Protein AF-A0A7Y2XTR4-F1 (afdb_monomer_lite)

Foldseek 3Di:
DDDDDDPQVVCDPPPDDDPDDDDDDPVCVVVVVVVVVVVVVVCCVVCVVVPDD

Secondary structure (DSSP, 8-state):
-PPPPPTTGGGBTTTB--SS-----TTTHHHHHHHHHHHHHHHHHHTGGGT--

Radius of gyration: 14.93 Å; chains: 1; bounding box: 32×36×30 Å

pLDDT: mean 90.56, std 6.72, range [56.12, 95.5]

Sequence (53 aa):
MGQKVHPIGIRLGISKDWNSTWYAERADYADMLNTDLAVRAYLQKRLQQAAVS

Structure (mmCIF, N/CA/C/O backbone):
data_AF-A0A7Y2XTR4-F1
#
_entry.id   AF-A0A7Y2XTR4-F1
#
loop_
_atom_site.group_PDB
_atom_site.id
_atom_site.type_symbol
_atom_site.label_atom_id
_atom_site.label_alt_id
_atom_site.label_comp_id
_atom_site.label_asym_id
_atom_site.label_entity_id
_atom_site.label_seq_id
_atom_site.pdbx_PDB_ins_code
_atom_site.Cartn_x
_atom_site.Cartn_y
_atom_site.Cartn_z
_atom_site.occupancy
_atom_site.B_iso_or_equiv
_atom_site.auth_seq_id
_atom_site.auth_comp_id
_atom_site.auth_asym_id
_atom_site.auth_atom_id
_atom_site.pdbx_PDB_model_num
ATOM 1 N N . MET A 1 1 ? 1.209 28.594 9.317 1.00 56.12 1 MET A N 1
ATOM 2 C CA . MET A 1 1 ? 0.469 27.327 9.522 1.00 56.12 1 MET A CA 1
ATOM 3 C C . MET A 1 1 ? 1.041 26.290 8.561 1.00 56.12 1 MET A C 1
ATOM 5 O O . MET A 1 1 ? 0.761 26.375 7.375 1.00 56.12 1 MET A O 1
ATOM 9 N N . GLY A 1 2 ? 1.947 25.424 9.028 1.00 81.19 2 GLY A N 1
ATOM 10 C CA . GLY A 1 2 ? 2.720 24.513 8.167 1.00 81.19 2 GLY A CA 1
ATOM 11 C C . GLY A 1 2 ? 1.981 23.215 7.834 1.00 81.19 2 GLY A C 1
ATOM 12 O O . GLY A 1 2 ? 1.243 22.691 8.669 1.00 81.19 2 GLY A O 1
ATOM 13 N N . GLN A 1 3 ? 2.192 22.695 6.625 1.00 88.62 3 GLN A N 1
ATOM 14 C CA . GLN A 1 3 ? 1.667 21.395 6.208 1.00 88.62 3 GLN A CA 1
ATOM 15 C C . GLN A 1 3 ? 2.391 20.277 6.973 1.00 88.62 3 GLN A C 1
ATOM 17 O O . GLN A 1 3 ? 3.620 20.256 7.035 1.00 88.62 3 GLN A O 1
ATOM 22 N N . LYS A 1 4 ? 1.631 19.364 7.590 1.00 90.88 4 LYS A N 1
ATOM 23 C CA . LYS A 1 4 ? 2.176 18.209 8.320 1.00 90.88 4 LYS A CA 1
ATOM 24 C C . LYS A 1 4 ? 2.221 16.989 7.402 1.00 90.88 4 LYS A C 1
ATOM 26 O O . LYS A 1 4 ? 1.271 16.731 6.670 1.00 90.88 4 LYS A O 1
ATOM 31 N N . VAL A 1 5 ? 3.312 16.232 7.479 1.00 93.12 5 VAL A N 1
ATOM 32 C CA . VAL A 1 5 ? 3.498 14.981 6.729 1.00 93.12 5 VAL A CA 1
ATOM 33 C C . VAL A 1 5 ? 2.577 13.870 7.245 1.00 93.12 5 VAL A C 1
ATOM 35 O O . VAL A 1 5 ? 2.233 13.833 8.429 1.00 93.12 5 VAL A O 1
ATOM 38 N N . HIS A 1 6 ? 2.205 12.934 6.368 1.00 93.44 6 HIS A N 1
ATOM 39 C CA . HIS A 1 6 ? 1.422 11.765 6.755 1.00 93.44 6 HIS A CA 1
ATOM 40 C C . HIS A 1 6 ? 2.252 10.819 7.653 1.00 93.44 6 HIS A C 1
ATOM 42 O O . HIS A 1 6 ? 3.287 10.306 7.214 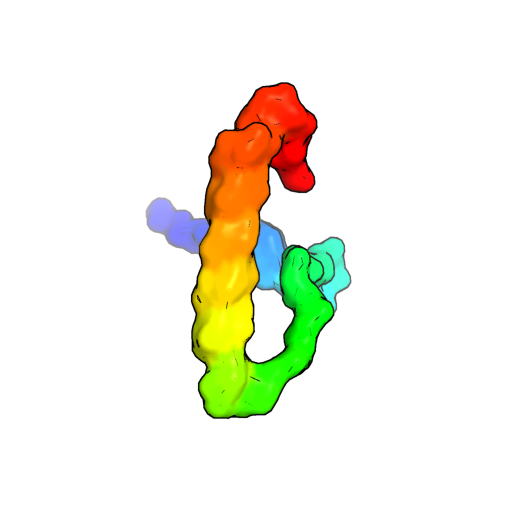1.00 93.44 6 HIS A O 1
ATOM 48 N N . PRO A 1 7 ? 1.812 10.530 8.892 1.00 92.81 7 PRO A N 1
ATOM 49 C CA . PRO A 1 7 ? 2.624 9.825 9.886 1.00 92.81 7 PRO A CA 1
ATOM 50 C C . PRO A 1 7 ? 2.840 8.340 9.574 1.00 92.81 7 PRO A C 1
ATOM 52 O O . PRO A 1 7 ? 3.797 7.754 10.074 1.00 92.81 7 PRO A O 1
ATOM 55 N N . ILE A 1 8 ? 1.966 7.717 8.776 1.00 92.06 8 ILE A N 1
ATOM 56 C CA . ILE A 1 8 ? 2.157 6.326 8.335 1.00 9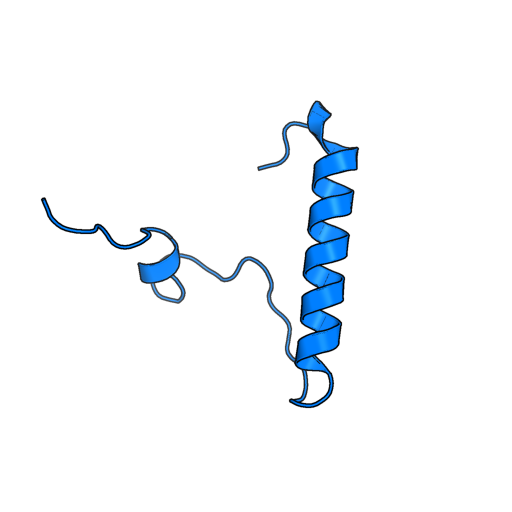2.06 8 ILE A CA 1
ATOM 57 C C . ILE A 1 8 ? 3.196 6.284 7.215 1.00 92.06 8 ILE A C 1
ATOM 59 O O . ILE A 1 8 ? 4.108 5.471 7.268 1.00 92.06 8 ILE A O 1
ATOM 63 N N . GLY A 1 9 ? 3.103 7.213 6.256 1.00 92.06 9 GLY A N 1
ATOM 64 C CA . GLY A 1 9 ? 3.983 7.241 5.085 1.00 92.06 9 GLY A CA 1
ATOM 65 C C . GLY A 1 9 ? 5.441 7.462 5.473 1.00 92.06 9 GLY A C 1
ATOM 66 O O . GLY A 1 9 ? 6.313 6.734 5.019 1.00 92.06 9 GLY A O 1
ATOM 67 N N . ILE A 1 10 ? 5.698 8.391 6.399 1.00 94.31 10 ILE A N 1
ATOM 68 C CA . ILE A 1 10 ? 7.059 8.667 6.885 1.00 94.31 10 ILE A CA 1
ATOM 69 C C . ILE A 1 10 ? 7.674 7.515 7.702 1.00 94.31 10 ILE A C 1
ATOM 71 O O . ILE A 1 10 ? 8.874 7.514 7.948 1.00 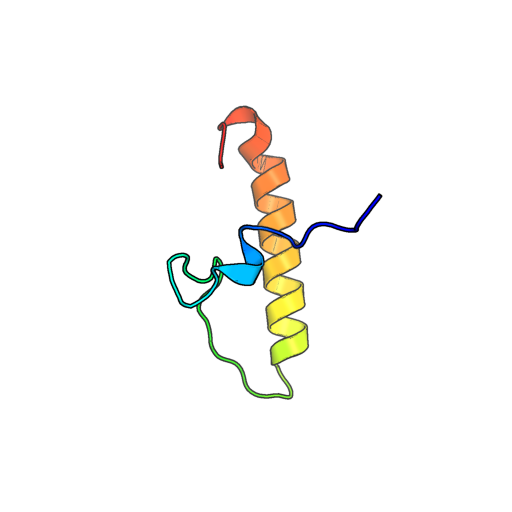94.31 10 ILE A O 1
ATOM 75 N N . ARG A 1 11 ? 6.869 6.542 8.150 1.00 94.81 11 ARG A N 1
ATOM 76 C CA . ARG A 1 11 ? 7.324 5.393 8.953 1.00 94.81 11 ARG A CA 1
ATOM 77 C C . ARG A 1 11 ? 7.436 4.093 8.156 1.00 94.81 11 ARG A C 1
ATOM 79 O O . ARG A 1 11 ? 7.869 3.096 8.744 1.00 94.81 11 ARG A O 1
ATOM 86 N N . LEU A 1 12 ? 7.056 4.097 6.874 1.00 93.50 12 LEU A N 1
ATOM 87 C CA . LEU A 1 12 ? 7.174 2.932 5.998 1.00 93.50 12 LEU A CA 1
ATOM 88 C C . LEU A 1 12 ? 8.643 2.504 5.888 1.00 93.50 12 LEU A C 1
ATOM 90 O O . LEU A 1 12 ? 9.509 3.327 5.604 1.00 93.50 12 LEU A O 1
ATOM 94 N N . GLY A 1 13 ? 8.924 1.229 6.158 1.00 88.25 13 GLY A N 1
ATOM 95 C CA . GLY A 1 13 ? 10.283 0.674 6.142 1.00 88.25 13 GLY A CA 1
ATOM 96 C C . GLY A 1 13 ? 11.151 1.024 7.360 1.00 88.25 13 GLY A C 1
ATOM 97 O O . GLY A 1 13 ? 12.309 0.622 7.397 1.00 88.25 13 GLY A O 1
ATOM 98 N N . ILE A 1 14 ? 10.615 1.748 8.356 1.00 92.19 14 ILE A N 1
ATOM 99 C CA . ILE A 1 14 ? 11.302 2.031 9.634 1.00 92.19 14 ILE A CA 1
ATOM 100 C C . ILE A 1 14 ? 10.601 1.317 10.790 1.00 92.19 14 ILE A C 1
ATOM 102 O O . ILE A 1 14 ? 11.206 0.537 11.513 1.00 92.19 14 ILE A O 1
ATOM 106 N N . SER A 1 15 ? 9.319 1.633 10.996 1.00 92.69 15 SER A N 1
ATOM 107 C CA . SER A 1 15 ? 8.503 1.076 12.091 1.00 92.69 15 SER A CA 1
ATOM 108 C C . SER A 1 15 ? 7.125 0.595 11.640 1.00 92.69 15 SER A C 1
ATOM 110 O O . SER A 1 15 ? 6.386 0.022 12.440 1.00 92.69 15 SER A O 1
ATOM 112 N N . LYS A 1 16 ? 6.750 0.849 10.381 1.00 90.31 16 LYS A N 1
ATOM 113 C CA . LYS A 1 16 ? 5.527 0.347 9.754 1.00 90.31 16 LYS A CA 1
ATOM 114 C C . LYS A 1 16 ? 5.867 -0.376 8.456 1.00 90.31 16 LYS A C 1
ATOM 116 O O . LYS A 1 16 ? 6.671 0.122 7.670 1.00 90.31 16 LYS A O 1
ATOM 121 N N . ASP A 1 17 ? 5.218 -1.512 8.245 1.00 92.94 17 ASP A N 1
ATOM 122 C CA . ASP A 1 17 ? 5.348 -2.311 7.029 1.00 92.94 17 ASP A CA 1
ATOM 123 C C . ASP A 1 17 ? 4.345 -1.889 5.952 1.00 92.94 17 ASP A C 1
ATOM 125 O O . ASP A 1 17 ? 3.424 -1.099 6.186 1.00 92.94 17 ASP A O 1
ATOM 129 N N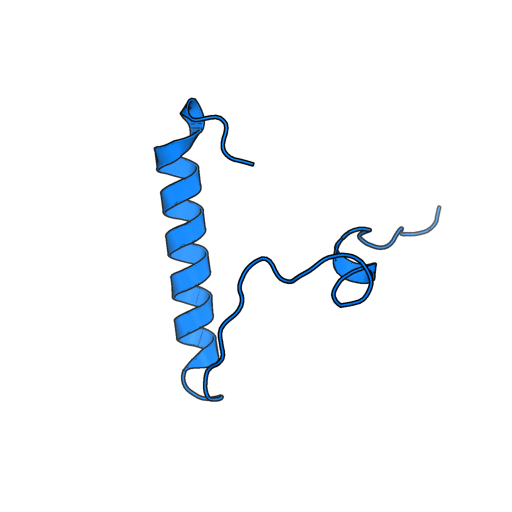 . TRP A 1 18 ? 4.548 -2.422 4.748 1.00 91.81 18 TRP A N 1
ATOM 130 C CA . TRP A 1 18 ? 3.651 -2.237 3.615 1.00 91.81 18 TRP A CA 1
ATOM 131 C C . TRP A 1 18 ? 2.346 -3.013 3.809 1.00 91.81 18 TRP A C 1
ATOM 133 O O . TRP A 1 18 ? 2.357 -4.182 4.182 1.00 91.81 18 TRP A O 1
ATOM 143 N N . ASN A 1 19 ? 1.217 -2.386 3.469 1.00 90.38 19 ASN A N 1
ATOM 144 C CA . ASN A 1 19 ? -0.097 -3.040 3.522 1.00 90.38 19 ASN A CA 1
ATOM 145 C C . ASN A 1 19 ? -0.318 -4.066 2.393 1.00 90.38 19 ASN A C 1
ATOM 147 O O . ASN A 1 19 ? -1.211 -4.90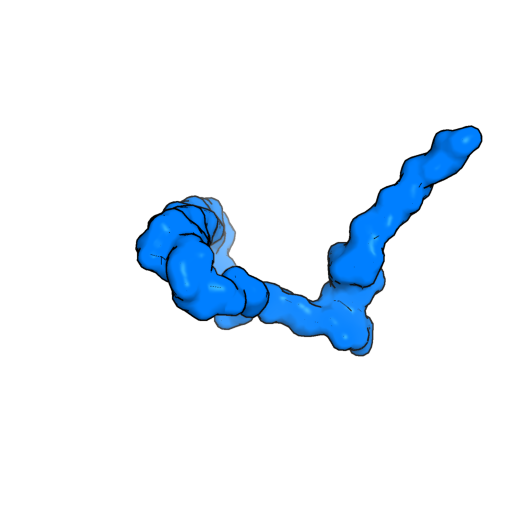3 2.512 1.00 90.38 19 ASN A O 1
ATOM 151 N N . SER A 1 20 ? 0.438 -3.963 1.295 1.00 91.31 20 SER A N 1
ATOM 152 C CA . SER A 1 20 ? 0.479 -4.920 0.180 1.00 91.31 20 SER A CA 1
ATOM 153 C C . SER A 1 20 ? 1.940 -5.271 -0.084 1.00 91.31 20 SER A C 1
ATOM 155 O O . SER A 1 20 ? 2.733 -4.379 -0.381 1.00 91.31 20 SER A O 1
ATOM 157 N N . THR A 1 21 ? 2.298 -6.550 0.012 1.00 91.06 21 THR A N 1
ATOM 158 C CA . THR A 1 21 ? 3.661 -7.050 -0.217 1.00 91.06 21 THR A CA 1
ATOM 159 C C . THR A 1 21 ? 3.674 -8.024 -1.393 1.00 91.06 21 THR A C 1
ATOM 161 O O . THR A 1 21 ? 3.450 -9.221 -1.244 1.00 91.06 21 THR A O 1
ATOM 164 N N . TRP A 1 22 ? 3.927 -7.501 -2.590 1.00 93.12 22 TRP A N 1
ATOM 165 C CA . TRP A 1 22 ? 4.059 -8.278 -3.824 1.00 93.12 22 TRP A CA 1
ATOM 166 C C . TRP A 1 22 ? 5.077 -7.617 -4.759 1.00 93.12 22 TRP A C 1
ATOM 168 O O . TRP A 1 22 ? 5.415 -6.444 -4.595 1.00 93.12 22 TRP A O 1
ATOM 178 N N . TYR A 1 23 ? 5.588 -8.381 -5.723 1.00 92.00 23 TYR A N 1
ATOM 179 C CA . TYR A 1 23 ? 6.521 -7.913 -6.748 1.00 92.00 23 TYR A CA 1
ATOM 180 C C . TYR A 1 23 ? 5.902 -8.128 -8.128 1.00 92.00 23 TYR A C 1
ATOM 182 O O . TYR A 1 23 ? 5.252 -9.147 -8.352 1.00 92.00 23 TYR A O 1
ATOM 190 N N . ALA A 1 24 ? 6.105 -7.178 -9.036 1.00 93.38 24 ALA A N 1
ATOM 191 C CA . ALA A 1 24 ? 5.659 -7.266 -10.419 1.00 93.38 24 ALA A CA 1
ATOM 192 C C . ALA A 1 24 ? 6.700 -6.638 -11.340 1.00 93.38 24 ALA A C 1
ATOM 194 O O . ALA A 1 24 ? 7.419 -5.713 -10.944 1.00 93.38 24 ALA A O 1
ATOM 195 N N . GLU A 1 25 ? 6.748 -7.111 -12.580 1.00 93.06 25 GLU A N 1
ATOM 196 C CA . GLU A 1 25 ? 7.531 -6.460 -13.620 1.00 93.06 25 GLU A CA 1
ATOM 197 C C . GLU A 1 25 ? 6.885 -5.134 -14.042 1.00 93.06 25 GLU A C 1
ATOM 199 O O . GLU A 1 25 ? 5.710 -4.864 -13.789 1.00 93.06 25 GLU A O 1
ATOM 204 N N . ARG A 1 26 ? 7.665 -4.268 -14.698 1.00 91.88 26 ARG A N 1
ATOM 205 C CA . ARG A 1 26 ? 7.224 -2.908 -15.044 1.00 91.88 26 ARG A CA 1
ATOM 206 C C . ARG A 1 26 ? 5.959 -2.886 -15.910 1.00 91.88 26 ARG A C 1
ATOM 208 O O . ARG A 1 26 ? 5.186 -1.940 -15.789 1.00 91.88 26 ARG A O 1
ATOM 215 N N . ALA A 1 27 ? 5.785 -3.881 -16.780 1.00 93.69 27 ALA A N 1
ATOM 216 C CA . ALA A 1 27 ? 4.611 -3.992 -17.642 1.00 93.69 27 ALA A CA 1
ATOM 217 C C . ALA A 1 27 ? 3.339 -4.285 -16.831 1.00 93.69 27 ALA A C 1
ATOM 219 O O . ALA A 1 27 ? 2.318 -3.643 -17.053 1.00 93.69 27 ALA A O 1
ATOM 220 N N . ASP A 1 28 ? 3.439 -5.166 -15.835 1.00 92.81 28 ASP A N 1
ATOM 221 C CA . ASP A 1 28 ? 2.281 -5.700 -15.112 1.00 92.81 28 ASP A CA 1
ATOM 222 C C . ASP A 1 28 ? 1.952 -4.920 -13.832 1.00 92.81 28 ASP A C 1
ATOM 224 O O . ASP A 1 28 ? 0.864 -5.055 -13.271 1.00 92.81 28 ASP A O 1
ATOM 228 N N . TYR A 1 29 ? 2.871 -4.073 -13.355 1.00 94.38 29 TYR A N 1
ATOM 229 C CA . TYR A 1 29 ? 2.711 -3.343 -12.095 1.00 94.38 29 TYR A CA 1
ATOM 230 C C . TYR A 1 29 ? 1.428 -2.503 -12.043 1.00 94.38 29 TYR A C 1
ATOM 232 O O . TYR A 1 29 ? 0.738 -2.488 -11.024 1.00 94.38 29 TYR A O 1
ATOM 240 N N . ALA A 1 30 ? 1.101 -1.800 -13.132 1.00 93.75 30 ALA A N 1
ATOM 241 C CA . ALA A 1 30 ? -0.081 -0.942 -13.184 1.00 93.75 30 ALA A CA 1
ATOM 242 C C . ALA A 1 30 ? -1.379 -1.757 -13.081 1.00 93.75 30 ALA A C 1
ATOM 244 O O . ALA A 1 30 ? -2.286 -1.386 -12.333 1.00 93.75 30 ALA A O 1
ATOM 245 N N . ASP A 1 31 ? -1.444 -2.892 -13.774 1.00 94.62 31 ASP A N 1
ATOM 246 C CA . ASP A 1 31 ? -2.615 -3.767 -13.768 1.00 94.62 31 ASP A CA 1
ATOM 247 C C . ASP A 1 31 ? -2.775 -4.466 -12.415 1.00 94.62 31 ASP A C 1
ATOM 249 O O . ASP A 1 31 ? -3.867 -4.483 -11.837 1.00 94.62 31 ASP A O 1
ATOM 253 N N . MET A 1 32 ? -1.674 -4.952 -11.836 1.00 93.94 32 MET A N 1
ATOM 254 C CA . MET A 1 32 ? -1.675 -5.533 -10.492 1.00 93.94 32 MET A CA 1
ATOM 255 C C . MET A 1 32 ? -2.086 -4.511 -9.424 1.00 93.94 32 MET A C 1
ATOM 257 O O . MET A 1 32 ? -2.888 -4.826 -8.547 1.00 93.94 32 MET A O 1
ATOM 261 N N . LEU A 1 33 ? -1.636 -3.260 -9.529 1.00 94.50 33 LEU A N 1
ATOM 262 C CA . LEU A 1 33 ? -2.073 -2.198 -8.623 1.00 94.50 33 LEU A CA 1
ATOM 263 C C . LEU A 1 33 ? -3.573 -1.900 -8.768 1.00 94.50 33 LEU A C 1
ATOM 265 O O . LEU A 1 33 ? -4.278 -1.776 -7.765 1.00 94.50 33 LEU A O 1
ATOM 269 N N . ASN A 1 34 ? -4.079 -1.812 -10.000 1.00 95.50 34 ASN A N 1
ATOM 270 C CA . ASN A 1 34 ? -5.498 -1.559 -10.257 1.00 95.50 34 ASN A CA 1
ATOM 271 C C . ASN A 1 34 ? -6.387 -2.673 -9.691 1.00 95.50 34 ASN A C 1
ATOM 273 O O . ASN A 1 34 ? -7.424 -2.394 -9.082 1.00 95.50 34 ASN A O 1
ATOM 277 N N . THR A 1 35 ? -5.972 -3.931 -9.853 1.00 94.12 35 THR A N 1
ATOM 278 C CA . THR A 1 35 ? -6.695 -5.072 -9.277 1.00 94.12 35 THR A CA 1
ATOM 279 C C . THR A 1 35 ? -6.667 -5.059 -7.747 1.00 94.12 35 THR A C 1
ATOM 281 O O . THR A 1 35 ? -7.720 -5.254 -7.139 1.00 94.12 35 THR A O 1
ATOM 284 N N . ASP A 1 36 ? -5.535 -4.733 -7.110 1.00 95.06 36 ASP A N 1
ATOM 285 C CA . ASP A 1 36 ? -5.441 -4.611 -5.645 1.00 95.06 36 ASP A CA 1
ATOM 286 C C . ASP A 1 36 ? -6.389 -3.524 -5.105 1.00 95.06 36 ASP A C 1
ATOM 288 O O . ASP A 1 36 ? -7.138 -3.752 -4.151 1.00 95.06 36 ASP A O 1
ATOM 292 N N . LEU A 1 37 ? -6.445 -2.359 -5.762 1.00 94.81 37 LEU A N 1
ATOM 293 C CA . LEU A 1 37 ? -7.370 -1.279 -5.396 1.00 94.81 37 LEU A CA 1
ATOM 294 C C . LEU A 1 37 ? -8.840 -1.703 -5.532 1.00 94.81 37 LEU A C 1
ATOM 296 O O . LEU A 1 37 ? -9.647 -1.434 -4.636 1.00 94.81 37 LEU A O 1
ATOM 300 N N . ALA A 1 38 ? -9.191 -2.392 -6.621 1.00 95.25 38 ALA A N 1
ATOM 301 C CA . ALA A 1 38 ? -10.550 -2.875 -6.855 1.00 95.25 38 ALA A CA 1
ATOM 302 C C . ALA A 1 38 ? -10.978 -3.918 -5.809 1.00 95.25 38 ALA A C 1
ATOM 304 O O . ALA A 1 38 ? -12.086 -3.840 -5.269 1.00 95.25 38 ALA A O 1
ATOM 305 N N . VAL A 1 39 ? -10.092 -4.861 -5.473 1.00 94.31 39 VAL A N 1
ATOM 306 C CA . VAL A 1 39 ? -10.340 -5.887 -4.451 1.00 94.31 39 VAL A CA 1
ATOM 307 C C . VAL A 1 39 ? -10.515 -5.247 -3.075 1.00 94.31 39 VAL A C 1
ATOM 309 O O . VAL A 1 39 ? -11.481 -5.560 -2.377 1.00 94.31 39 VAL A O 1
ATOM 312 N N . ARG A 1 40 ? -9.653 -4.294 -2.699 1.00 93.31 40 ARG A N 1
ATOM 313 C CA . ARG A 1 40 ? -9.763 -3.556 -1.429 1.00 93.31 40 ARG A CA 1
ATOM 314 C C . ARG A 1 40 ? -11.089 -2.808 -1.320 1.00 93.31 40 ARG A C 1
ATOM 316 O O . ARG A 1 40 ? -11.772 -2.932 -0.304 1.00 93.31 40 ARG A O 1
ATOM 323 N N . ALA A 1 41 ? -11.495 -2.098 -2.372 1.00 93.25 41 ALA A N 1
ATOM 324 C CA . ALA A 1 41 ? -12.770 -1.384 -2.397 1.00 93.25 41 ALA A CA 1
ATOM 325 C C . ALA A 1 41 ? -13.971 -2.341 -2.283 1.00 93.25 41 ALA A C 1
ATOM 327 O O . ALA A 1 41 ? -14.923 -2.074 -1.542 1.00 93.25 41 ALA A O 1
ATOM 328 N N . TYR A 1 42 ? -13.922 -3.479 -2.981 1.00 94.38 42 TYR A N 1
ATOM 329 C CA . TYR A 1 42 ? -14.963 -4.502 -2.908 1.00 94.38 42 TYR A CA 1
ATOM 330 C C . TYR A 1 42 ? -15.092 -5.094 -1.500 1.00 94.38 42 TYR A C 1
ATOM 332 O O . TYR A 1 42 ? -16.199 -5.165 -0.958 1.00 94.38 42 TYR A O 1
ATOM 340 N N . LEU A 1 43 ? -13.968 -5.478 -0.890 1.00 92.06 43 LEU A N 1
ATOM 341 C CA . LEU A 1 43 ? -13.927 -6.037 0.460 1.00 92.06 43 LEU A CA 1
ATOM 342 C C . LEU A 1 43 ? -14.407 -5.027 1.496 1.00 92.06 43 LEU A C 1
ATOM 344 O O . LEU A 1 43 ? -15.256 -5.364 2.318 1.00 92.06 43 LEU A O 1
ATOM 348 N N . GLN A 1 44 ? -13.955 -3.776 1.406 1.00 90.62 44 GLN A N 1
ATOM 349 C CA . GLN A 1 44 ? -14.398 -2.714 2.302 1.00 90.62 44 GLN A CA 1
ATOM 350 C C . GLN A 1 44 ? -15.912 -2.499 2.216 1.00 90.62 44 GLN A C 1
ATOM 352 O O . GLN A 1 44 ? -16.555 -2.314 3.243 1.00 90.62 44 GLN A O 1
ATOM 357 N N . LYS A 1 45 ? -16.506 -2.570 1.016 1.00 90.69 45 LYS A N 1
ATOM 358 C CA . LYS A 1 45 ? -17.961 -2.453 0.825 1.00 90.69 45 LYS A CA 1
ATOM 359 C C . LYS A 1 45 ? -18.730 -3.662 1.362 1.00 90.69 45 LYS A C 1
ATOM 361 O O . LYS A 1 45 ? -19.797 -3.495 1.943 1.00 90.69 45 LYS A O 1
ATOM 366 N N . ARG A 1 46 ? -18.221 -4.877 1.155 1.00 92.31 46 ARG A N 1
ATOM 367 C CA . ARG A 1 46 ? -18.871 -6.111 1.626 1.00 92.31 46 ARG A CA 1
ATOM 368 C C . ARG A 1 46 ? -18.790 -6.271 3.142 1.00 92.31 46 ARG A C 1
ATOM 370 O O . ARG A 1 46 ? -19.738 -6.758 3.743 1.00 92.31 46 ARG A O 1
ATOM 377 N N . LEU A 1 47 ? -17.680 -5.854 3.744 1.00 90.81 47 LEU A N 1
ATOM 378 C CA . LEU A 1 47 ? -17.354 -6.081 5.152 1.00 90.81 47 LEU A CA 1
ATOM 379 C C . LEU A 1 47 ? -17.570 -4.838 6.029 1.00 90.81 47 LEU A C 1
ATOM 381 O O . LEU A 1 47 ? -17.039 -4.774 7.135 1.00 90.81 47 LEU A O 1
ATOM 385 N N . GLN A 1 48 ? -18.387 -3.872 5.588 1.00 85.25 48 GLN A N 1
ATOM 386 C CA . GLN A 1 48 ? -18.685 -2.661 6.372 1.00 85.25 48 GLN A CA 1
ATOM 387 C C . GLN A 1 48 ? -19.236 -2.982 7.767 1.00 85.25 48 GLN A C 1
ATOM 389 O O . GLN A 1 48 ? -18.915 -2.302 8.735 1.00 85.25 48 GLN A O 1
ATOM 394 N N . GLN A 1 49 ? -20.042 -4.039 7.878 1.00 86.94 49 GLN A N 1
ATOM 395 C CA . GLN A 1 49 ? -20.637 -4.477 9.144 1.00 86.94 49 GLN A CA 1
ATOM 396 C C . GLN A 1 49 ? -19.701 -5.354 9.986 1.00 86.94 49 GLN A C 1
ATOM 398 O O . GLN A 1 49 ? -20.009 -5.641 11.137 1.00 86.94 49 GLN A O 1
ATOM 403 N N . ALA A 1 50 ? -18.562 -5.773 9.431 1.00 87.50 50 ALA A N 1
ATOM 404 C CA . ALA A 1 50 ? -17.609 -6.653 10.100 1.00 87.50 50 ALA A CA 1
ATOM 405 C C . ALA A 1 50 ? -16.490 -5.889 10.838 1.00 87.50 50 ALA A C 1
ATOM 407 O O . ALA A 1 50 ? -15.564 -6.522 11.332 1.00 87.50 50 ALA A O 1
ATOM 408 N N . ALA A 1 51 ? -16.574 -4.550 10.918 1.00 81.25 51 ALA A N 1
ATOM 409 C CA . ALA A 1 51 ? -15.628 -3.685 11.637 1.00 81.25 51 ALA A CA 1
ATOM 410 C C . ALA A 1 51 ? -14.146 -3.941 11.281 1.00 81.25 51 ALA A C 1
ATOM 412 O O . ALA A 1 51 ? -13.276 -3.959 12.149 1.00 81.25 51 ALA A O 1
ATOM 413 N N . VAL A 1 52 ? -13.863 -4.155 9.992 1.00 79.00 52 VAL A N 1
ATOM 414 C CA . VAL A 1 52 ? -12.507 -4.429 9.491 1.00 79.00 52 VAL A CA 1
ATOM 415 C C . VAL A 1 52 ? -11.689 -3.131 9.454 1.00 79.00 52 VAL A C 1
ATOM 417 O O . VAL A 1 52 ? -12.146 -2.142 8.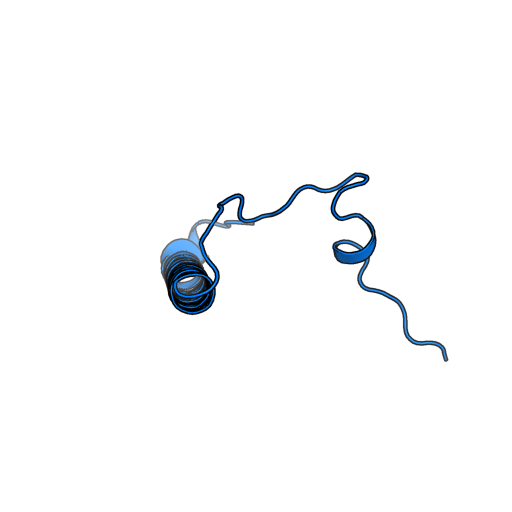875 1.00 79.00 52 VAL A O 1
ATOM 420 N N . SER A 1 53 ? -10.493 -3.147 10.060 1.00 68.12 53 SER A N 1
ATOM 421 C CA . SER A 1 53 ? -9.531 -2.032 10.135 1.00 68.12 53 SER A CA 1
ATOM 422 C C . SER A 1 53 ? -8.154 -2.424 9.619 1.00 68.12 53 SER A C 1
ATOM 424 O O . SER A 1 53 ? -7.819 -3.626 9.667 1.00 68.12 53 SER A O 1
#